Protein AF-A0A820LNL3-F1 (afdb_monomer)

Structure (mmCIF, N/CA/C/O backbone):
data_AF-A0A820LNL3-F1
#
_entry.id   AF-A0A820LNL3-F1
#
loop_
_atom_site.group_PDB
_atom_site.id
_atom_site.type_symbol
_atom_site.label_atom_id
_atom_site.label_alt_id
_atom_site.label_comp_id
_atom_site.label_asym_id
_atom_site.label_entity_id
_atom_site.label_seq_id
_atom_site.pdbx_PDB_ins_code
_atom_site.Cartn_x
_atom_site.Cartn_y
_atom_site.Cartn_z
_atom_site.occupancy
_atom_site.B_iso_or_equiv
_atom_site.auth_seq_id
_atom_site.auth_comp_id
_atom_site.auth_asym_id
_atom_site.auth_atom_id
_atom_site.pdbx_PDB_model_num
ATOM 1 N N . ILE A 1 1 ? 2.627 8.457 -26.697 1.00 65.31 1 ILE A N 1
ATOM 2 C CA . ILE A 1 1 ? 1.501 7.532 -26.475 1.00 65.31 1 ILE A CA 1
ATOM 3 C C . ILE A 1 1 ? 0.527 7.865 -27.581 1.00 65.31 1 ILE A C 1
ATOM 5 O O . ILE A 1 1 ? 0.236 9.046 -27.755 1.00 65.31 1 ILE A O 1
ATOM 9 N N . ASP A 1 2 ? 0.198 6.901 -28.427 1.00 75.12 2 ASP A N 1
ATOM 10 C CA . ASP A 1 2 ? -0.745 7.115 -29.517 1.00 75.12 2 ASP A CA 1
ATOM 11 C C . ASP A 1 2 ? -2.178 7.269 -28.977 1.00 75.12 2 ASP A C 1
ATOM 13 O O . ASP A 1 2 ? -2.432 7.192 -27.773 1.00 75.12 2 ASP A O 1
ATOM 17 N N . LYS A 1 3 ? -3.134 7.521 -29.872 1.00 72.50 3 LYS A N 1
ATOM 18 C CA . LYS A 1 3 ? -4.533 7.779 -29.498 1.00 72.50 3 LYS A CA 1
ATOM 19 C C . LYS A 1 3 ? -5.242 6.574 -28.858 1.00 72.50 3 LYS A C 1
ATOM 21 O O . LYS A 1 3 ? -6.359 6.743 -28.382 1.00 72.50 3 LYS A O 1
ATOM 26 N N . ILE A 1 4 ? -4.613 5.397 -28.835 1.00 78.00 4 ILE A N 1
ATOM 27 C CA . ILE A 1 4 ? -5.129 4.171 -28.209 1.00 78.00 4 ILE A CA 1
ATOM 28 C C . ILE A 1 4 ? -4.322 3.756 -26.970 1.00 78.00 4 ILE A C 1
ATOM 30 O O . ILE A 1 4 ? -4.554 2.685 -26.418 1.00 78.00 4 ILE A O 1
ATOM 34 N N . GLY A 1 5 ? -3.404 4.605 -26.493 1.00 75.38 5 GLY A N 1
ATOM 35 C CA . GLY A 1 5 ? -2.652 4.348 -25.266 1.00 75.38 5 GLY A CA 1
ATOM 36 C C . GLY A 1 5 ? -1.363 3.548 -25.464 1.00 75.38 5 GLY A C 1
ATOM 37 O O . GLY A 1 5 ? -0.672 3.266 -24.485 1.00 75.38 5 GLY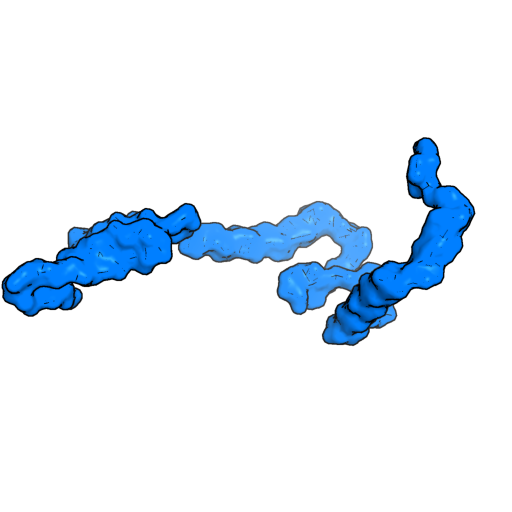 A O 1
ATOM 38 N N . LEU A 1 6 ? -0.986 3.213 -26.699 1.00 77.19 6 LEU A N 1
ATOM 39 C CA . LEU A 1 6 ? 0.212 2.434 -26.985 1.00 77.19 6 LEU A CA 1
ATOM 40 C C . LEU A 1 6 ? 1.437 3.338 -27.172 1.00 77.19 6 LEU A C 1
ATOM 42 O O . LEU A 1 6 ? 1.386 4.476 -27.653 1.00 77.19 6 LEU A O 1
ATOM 46 N N . VAL A 1 7 ? 2.585 2.842 -26.728 1.00 86.19 7 VAL A N 1
ATOM 47 C CA . VAL A 1 7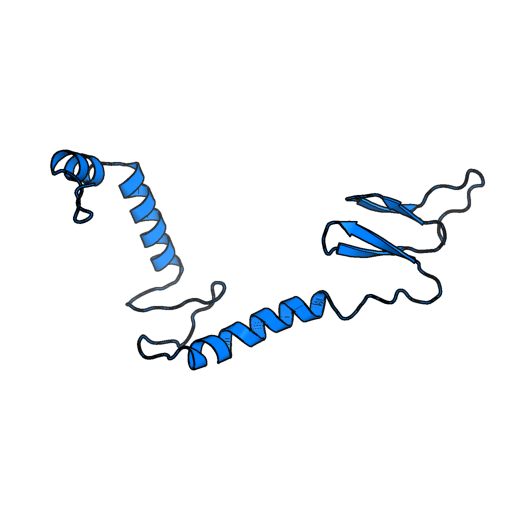 ? 3.887 3.472 -26.969 1.00 86.19 7 VAL A CA 1
ATOM 48 C C . VAL A 1 7 ? 4.407 3.063 -28.349 1.00 86.19 7 VAL A C 1
ATOM 50 O O . VAL A 1 7 ? 4.066 1.995 -28.852 1.00 86.19 7 VAL A O 1
ATOM 53 N N . SER A 1 8 ? 5.232 3.904 -28.982 1.00 91.19 8 SER A N 1
ATOM 54 C CA . SER A 1 8 ? 5.890 3.511 -30.233 1.00 91.19 8 SER A CA 1
ATOM 55 C C . SER A 1 8 ? 6.753 2.269 -30.007 1.00 91.19 8 SER A C 1
ATOM 57 O O . SER A 1 8 ? 7.251 2.057 -28.899 1.00 91.19 8 SER A O 1
ATOM 59 N N . LYS A 1 9 ? 6.975 1.479 -31.064 1.00 90.88 9 LYS A N 1
ATOM 60 C CA . LYS A 1 9 ? 7.860 0.306 -31.021 1.00 90.88 9 LYS A CA 1
ATOM 61 C C . LYS A 1 9 ? 9.203 0.633 -30.364 1.00 90.88 9 LYS A C 1
ATOM 63 O O . LYS A 1 9 ? 9.618 -0.081 -29.461 1.00 90.88 9 LYS A O 1
ATOM 68 N N . ASP A 1 10 ? 9.845 1.724 -30.774 1.00 93.31 10 ASP A N 1
ATOM 69 C CA . ASP A 1 10 ? 11.160 2.093 -30.242 1.00 93.31 10 ASP A CA 1
ATOM 70 C C . ASP A 1 10 ? 11.089 2.414 -28.751 1.00 93.31 10 ASP A C 1
ATOM 72 O O . ASP A 1 10 ? 11.888 1.904 -27.975 1.00 93.31 10 ASP A O 1
ATOM 76 N N . LYS A 1 11 ? 10.069 3.165 -28.316 1.00 91.81 11 LYS A N 1
ATOM 77 C CA . LYS A 1 11 ? 9.874 3.469 -26.895 1.00 91.81 11 LYS A CA 1
ATOM 78 C C . LYS A 1 11 ? 9.571 2.212 -26.075 1.00 91.81 11 LYS A C 1
ATOM 80 O O . LYS A 1 11 ? 10.040 2.108 -24.946 1.00 91.81 11 LYS A O 1
ATOM 85 N N . PHE A 1 12 ? 8.810 1.269 -26.628 1.00 91.31 12 PHE A N 1
ATOM 86 C CA . PHE A 1 12 ? 8.572 -0.029 -26.000 1.00 91.31 12 PHE A CA 1
ATOM 87 C C . PHE A 1 12 ? 9.880 -0.802 -25.821 1.00 91.31 12 PHE A C 1
ATOM 89 O O . PHE A 1 12 ? 10.178 -1.239 -24.716 1.00 91.31 12 PHE A O 1
ATOM 96 N N . LEU A 1 13 ? 10.683 -0.926 -26.880 1.00 94.25 13 LEU A N 1
ATOM 97 C CA . LEU A 1 13 ? 11.958 -1.644 -26.835 1.00 94.25 13 LEU A CA 1
ATOM 98 C C . LEU A 1 13 ? 12.946 -0.992 -25.863 1.00 94.25 13 LEU A C 1
ATOM 100 O O . LEU A 1 13 ? 13.578 -1.697 -25.083 1.00 94.25 13 LEU A O 1
ATOM 104 N N . THR A 1 14 ? 13.029 0.341 -25.851 1.00 95.31 14 THR A N 1
ATOM 105 C CA . THR A 1 14 ? 13.826 1.078 -24.862 1.00 95.31 14 THR A CA 1
ATOM 106 C C . THR A 1 14 ? 13.332 0.824 -23.440 1.00 95.31 14 THR A C 1
ATOM 108 O O . THR A 1 14 ? 14.147 0.600 -22.554 1.00 95.31 14 THR A O 1
ATOM 111 N N . GLY A 1 15 ? 12.016 0.812 -23.210 1.00 93.25 15 GLY A N 1
ATOM 112 C CA . GLY A 1 15 ? 11.447 0.514 -21.895 1.00 93.25 15 GLY A CA 1
ATOM 113 C C . GLY A 1 15 ? 11.712 -0.923 -21.435 1.00 93.25 15 GLY A C 1
ATOM 114 O O . GLY A 1 15 ? 12.076 -1.141 -20.288 1.00 93.25 15 GLY A O 1
ATOM 115 N N . MET A 1 16 ? 11.611 -1.902 -22.336 1.00 93.88 16 MET A N 1
ATOM 116 C CA . MET A 1 16 ? 11.913 -3.310 -22.037 1.00 93.88 16 MET A CA 1
ATOM 117 C C . MET A 1 16 ? 13.385 -3.547 -21.670 1.00 93.88 16 MET A C 1
ATOM 119 O O . MET A 1 16 ? 13.686 -4.521 -20.987 1.00 93.88 16 MET A O 1
ATOM 123 N N . ALA A 1 17 ? 14.290 -2.678 -22.126 1.00 96.06 17 ALA A N 1
ATOM 124 C CA . ALA A 1 17 ? 15.716 -2.715 -21.807 1.00 96.06 17 ALA A CA 1
ATOM 125 C C . ALA A 1 17 ? 16.117 -1.730 -20.690 1.00 96.06 17 ALA A C 1
ATOM 127 O O . ALA A 1 17 ? 17.305 -1.530 -20.458 1.00 96.06 17 ALA A O 1
ATOM 128 N N . SER A 1 18 ? 15.153 -1.074 -20.036 1.00 97.50 18 SER A N 1
ATOM 129 C CA . SER A 1 18 ? 15.414 -0.066 -19.007 1.00 97.50 18 SER A CA 1
ATOM 130 C C . SER A 1 18 ? 15.727 -0.711 -17.658 1.00 97.50 18 SER A C 1
ATOM 132 O O . SER A 1 18 ? 14.932 -1.500 -17.140 1.00 97.50 18 SER A O 1
ATOM 134 N N . ASP A 1 19 ? 16.848 -0.305 -17.059 1.00 97.94 19 ASP A N 1
ATOM 135 C CA . ASP A 1 19 ? 17.231 -0.724 -15.708 1.00 97.94 19 ASP A CA 1
ATOM 136 C C . ASP A 1 19 ? 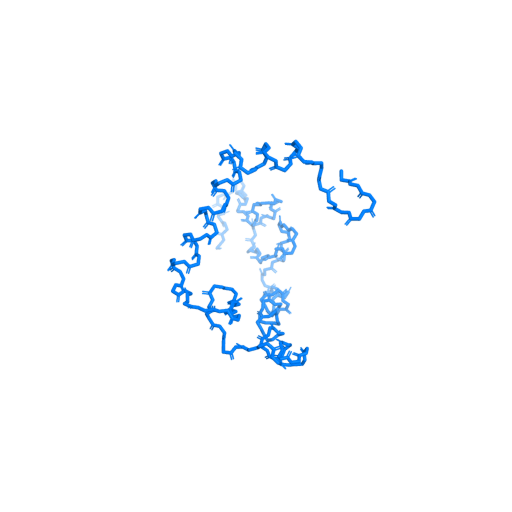16.226 -0.244 -14.651 1.00 97.94 19 ASP A C 1
ATOM 138 O O . ASP A 1 19 ? 15.844 -1.025 -13.784 1.00 97.94 19 ASP A O 1
ATOM 142 N N . ASP A 1 20 ? 15.714 0.985 -14.772 1.00 97.50 20 ASP A N 1
ATOM 143 C CA . ASP A 1 20 ? 14.726 1.544 -13.839 1.00 97.50 20 ASP A CA 1
ATOM 144 C C . ASP A 1 20 ? 13.427 0.718 -13.819 1.00 97.50 20 ASP A C 1
ATOM 146 O O . ASP A 1 20 ? 12.945 0.323 -12.757 1.00 97.50 20 ASP A O 1
ATOM 150 N N . ILE A 1 21 ? 12.877 0.386 -14.997 1.00 95.88 21 ILE A N 1
ATOM 151 C CA . ILE A 1 21 ? 11.659 -0.442 -15.107 1.00 95.88 21 ILE A CA 1
ATOM 152 C C . ILE A 1 21 ? 11.912 -1.852 -14.558 1.00 95.88 21 ILE A C 1
ATOM 154 O O . ILE A 1 21 ? 11.047 -2.447 -13.902 1.00 95.88 21 ILE A O 1
ATOM 158 N N . ASN A 1 22 ? 13.101 -2.400 -14.811 1.00 96.81 22 ASN A N 1
ATOM 159 C CA . ASN A 1 22 ? 13.504 -3.679 -14.245 1.00 96.81 22 ASN A CA 1
ATOM 160 C C . ASN A 1 22 ? 13.576 -3.611 -12.709 1.00 96.81 22 ASN A C 1
ATOM 162 O O . ASN A 1 22 ? 13.051 -4.502 -12.039 1.00 96.81 22 ASN A O 1
ATOM 166 N N . ASP A 1 23 ? 14.141 -2.552 -12.134 1.00 98.06 23 ASP A N 1
ATOM 167 C CA . ASP A 1 23 ? 14.221 -2.364 -10.684 1.00 98.06 23 ASP A CA 1
ATOM 168 C C . ASP A 1 23 ? 12.841 -2.200 -10.038 1.00 98.06 23 ASP A C 1
ATOM 170 O O . ASP A 1 23 ? 12.552 -2.874 -9.044 1.00 98.06 23 ASP A O 1
ATOM 174 N N . GLU A 1 24 ? 11.938 -1.417 -10.630 1.00 97.25 24 GLU A N 1
ATOM 175 C CA . GLU A 1 24 ? 10.543 -1.305 -10.175 1.00 97.25 24 GLU A CA 1
ATOM 176 C C . GLU A 1 24 ? 9.823 -2.667 -10.193 1.00 97.25 24 GLU A C 1
ATOM 178 O O . GLU A 1 24 ? 9.133 -3.053 -9.237 1.00 97.25 24 GLU A O 1
ATOM 183 N N . THR A 1 25 ? 10.044 -3.458 -11.246 1.00 96.50 25 THR A N 1
ATOM 184 C CA . THR A 1 25 ? 9.496 -4.819 -11.363 1.00 96.50 25 THR A CA 1
ATOM 185 C C . THR A 1 25 ? 10.078 -5.746 -10.292 1.00 96.50 25 THR A C 1
ATO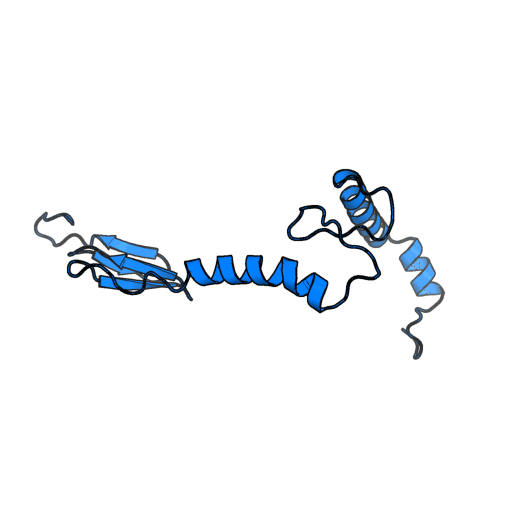M 187 O O . THR A 1 25 ? 9.365 -6.541 -9.676 1.00 96.50 25 THR A O 1
ATOM 190 N N . ARG A 1 26 ? 11.375 -5.629 -9.992 1.00 96.88 26 ARG A N 1
ATOM 191 C CA . ARG A 1 26 ? 12.028 -6.423 -8.940 1.00 96.88 26 ARG A CA 1
ATOM 192 C C . ARG A 1 26 ? 11.543 -6.039 -7.550 1.00 96.88 26 ARG A C 1
ATOM 194 O O . ARG A 1 26 ? 11.385 -6.928 -6.714 1.00 96.88 26 ARG A O 1
ATOM 201 N N . ILE A 1 27 ? 11.314 -4.754 -7.290 1.00 97.62 27 ILE A N 1
ATOM 202 C CA . ILE A 1 27 ? 10.765 -4.267 -6.019 1.00 97.62 27 ILE A CA 1
ATOM 203 C C . ILE A 1 27 ? 9.366 -4.842 -5.804 1.00 97.62 27 ILE A C 1
ATOM 205 O O . ILE A 1 27 ? 9.113 -5.431 -4.753 1.00 97.62 27 ILE A O 1
ATOM 209 N N . SER A 1 28 ? 8.482 -4.743 -6.801 1.00 95.12 28 SER A N 1
ATOM 210 C CA . SER A 1 28 ? 7.117 -5.277 -6.696 1.00 95.12 28 SER A CA 1
ATOM 211 C C . SER A 1 28 ? 7.094 -6.800 -6.518 1.00 95.12 28 SER A C 1
ATOM 213 O O . SER A 1 28 ? 6.384 -7.304 -5.643 1.00 95.12 28 SER A O 1
ATOM 215 N N . TRP A 1 29 ? 7.934 -7.539 -7.252 1.00 95.44 29 TRP A N 1
ATOM 216 C CA . TRP A 1 29 ? 8.071 -8.990 -7.088 1.00 95.44 29 TRP A CA 1
ATOM 217 C C . TRP A 1 29 ? 8.584 -9.378 -5.694 1.00 95.44 29 TRP A C 1
ATOM 219 O O . TRP A 1 29 ? 7.970 -10.200 -5.012 1.00 95.44 29 TRP A O 1
ATOM 229 N N . LYS A 1 30 ? 9.666 -8.744 -5.218 1.00 97.44 30 LYS A N 1
ATOM 230 C CA . LYS A 1 30 ? 10.204 -8.984 -3.866 1.00 97.44 30 LYS A CA 1
ATOM 231 C C . LYS A 1 30 ? 9.186 -8.648 -2.786 1.00 97.44 30 LYS A C 1
ATOM 233 O O . LYS A 1 30 ? 9.087 -9.384 -1.805 1.00 97.44 30 LYS A O 1
ATOM 238 N N . TYR A 1 31 ? 8.426 -7.568 -2.966 1.00 95.19 31 TYR A N 1
ATOM 239 C CA . TYR A 1 31 ? 7.348 -7.210 -2.057 1.00 95.19 31 TYR A CA 1
ATOM 240 C C . TYR A 1 31 ? 6.322 -8.346 -1.985 1.00 95.19 31 TYR A C 1
ATOM 242 O O . TYR A 1 31 ? 6.110 -8.879 -0.901 1.00 95.19 31 TYR A O 1
ATOM 250 N N . ALA A 1 32 ? 5.787 -8.823 -3.112 1.00 95.25 32 ALA A N 1
ATOM 251 C CA . ALA A 1 32 ? 4.849 -9.951 -3.128 1.00 95.25 32 ALA A CA 1
ATOM 252 C C . ALA A 1 32 ? 5.412 -11.210 -2.431 1.00 95.25 32 ALA A C 1
ATOM 254 O O . ALA A 1 32 ? 4.737 -11.800 -1.583 1.00 95.25 32 ALA A O 1
ATOM 255 N N . CYS A 1 33 ? 6.669 -11.576 -2.710 1.00 95.38 33 CYS A N 1
ATOM 256 C CA . CYS A 1 33 ? 7.332 -12.718 -2.073 1.00 95.38 33 CYS A CA 1
ATOM 257 C C . CYS A 1 33 ? 7.487 -12.545 -0.557 1.00 95.38 33 CYS A C 1
ATOM 259 O O . CYS A 1 33 ? 7.165 -13.458 0.199 1.00 95.38 33 CYS A O 1
ATOM 261 N N . SER A 1 34 ? 7.923 -11.368 -0.091 1.00 95.75 34 SER A N 1
ATOM 262 C CA . SER A 1 34 ? 8.066 -11.075 1.348 1.00 95.75 34 SER A CA 1
ATOM 263 C C . SER A 1 34 ? 6.739 -11.120 2.111 1.00 95.75 34 SER A C 1
ATOM 265 O O . SER A 1 34 ? 6.718 -11.236 3.333 1.00 95.75 34 SER A O 1
ATOM 267 N N . ARG A 1 35 ? 5.625 -11.039 1.381 1.00 94.25 35 ARG A N 1
ATOM 268 C CA . ARG A 1 35 ? 4.258 -11.076 1.898 1.00 94.25 35 ARG A CA 1
ATOM 269 C C . ARG A 1 35 ? 3.601 -12.450 1.720 1.00 94.25 35 ARG A C 1
ATOM 271 O O . ARG A 1 35 ? 2.426 -12.589 2.042 1.00 94.25 35 ARG A O 1
ATOM 278 N N . GLY A 1 36 ? 4.339 -13.449 1.221 1.00 94.38 36 GLY A N 1
ATOM 279 C CA . GLY A 1 36 ? 3.856 -14.820 1.043 1.00 94.38 36 GLY A CA 1
ATOM 280 C C . GLY A 1 36 ? 2.765 -14.968 -0.021 1.00 94.38 36 GLY A C 1
ATOM 281 O O . GLY A 1 36 ? 1.958 -15.890 0.062 1.00 94.38 36 GLY A O 1
ATOM 282 N N . VAL A 1 37 ? 2.697 -14.060 -1.000 1.00 95.50 37 VAL A N 1
ATOM 283 C CA . VAL A 1 37 ? 1.694 -14.128 -2.072 1.00 95.50 37 VAL A CA 1
ATOM 284 C C . VAL A 1 37 ? 2.010 -15.298 -3.003 1.00 95.50 37 VAL A C 1
ATOM 286 O O . VAL A 1 37 ? 3.081 -15.343 -3.605 1.00 95.50 37 VAL A O 1
ATOM 289 N N . VAL A 1 38 ? 1.056 -16.221 -3.147 1.00 94.19 38 VAL A N 1
ATOM 290 C CA . VAL A 1 38 ? 1.178 -17.421 -4.001 1.00 94.19 38 VAL A CA 1
ATOM 291 C C . VAL A 1 38 ? 0.183 -17.452 -5.164 1.00 94.19 38 VAL A C 1
ATOM 293 O O . VAL A 1 38 ? 0.249 -18.338 -6.010 1.00 94.19 38 VAL A O 1
ATOM 296 N N . GLY A 1 39 ? -0.747 -16.498 -5.222 1.00 92.00 39 GLY A N 1
ATOM 297 C CA . GLY A 1 39 ? -1.805 -16.467 -6.225 1.00 92.00 39 GLY A CA 1
ATOM 298 C C . GLY A 1 39 ? -2.491 -15.111 -6.315 1.00 92.00 39 GLY A C 1
ATOM 299 O O . GLY A 1 39 ? -2.229 -14.199 -5.526 1.00 92.00 39 GLY A O 1
ATOM 300 N N . THR A 1 40 ? -3.374 -14.977 -7.301 1.00 93.19 40 THR A N 1
ATOM 301 C CA . THR A 1 40 ? -4.130 -13.745 -7.539 1.00 93.19 40 THR A CA 1
ATOM 302 C C . THR A 1 40 ? -5.633 -14.036 -7.654 1.00 93.19 40 THR A C 1
ATOM 304 O O . THR A 1 40 ? -5.996 -15.105 -8.148 1.00 93.19 40 THR A O 1
ATOM 307 N N . PRO A 1 41 ? -6.503 -13.106 -7.214 1.00 93.81 41 PRO A N 1
ATOM 308 C CA . PRO A 1 41 ? -6.161 -11.920 -6.427 1.00 93.81 41 PRO A CA 1
ATOM 309 C C . PRO A 1 41 ? -5.788 -12.281 -4.973 1.00 93.81 41 PRO A C 1
ATOM 311 O O . PRO A 1 41 ? -6.357 -13.198 -4.392 1.00 93.81 41 PRO A O 1
ATOM 314 N N . THR A 1 42 ? -4.845 -11.540 -4.383 1.00 94.38 42 THR A N 1
ATOM 315 C CA . THR A 1 42 ? -4.558 -11.559 -2.936 1.00 94.38 42 THR A CA 1
ATOM 316 C C . THR A 1 42 ? -4.662 -10.130 -2.421 1.00 94.38 42 THR A C 1
ATOM 318 O O . THR A 1 42 ? -3.992 -9.242 -2.948 1.00 94.38 42 THR A O 1
ATOM 321 N N . PHE A 1 43 ? -5.491 -9.899 -1.404 1.00 94.94 43 PHE A N 1
ATOM 322 C CA . PHE A 1 43 ? -5.762 -8.562 -0.879 1.00 94.94 43 PHE A CA 1
ATOM 323 C C . PHE A 1 43 ? -5.124 -8.351 0.493 1.00 94.94 43 PHE A C 1
ATOM 325 O O . PHE A 1 43 ? -5.111 -9.245 1.343 1.00 94.94 43 PHE A O 1
ATOM 332 N N . PHE A 1 44 ? -4.638 -7.133 0.719 1.00 94.62 44 PHE A N 1
ATOM 333 C CA . PHE A 1 44 ? -4.122 -6.690 2.006 1.00 94.62 44 PHE A CA 1
ATOM 334 C C . PHE A 1 44 ? -4.781 -5.370 2.399 1.00 94.62 44 PHE A C 1
ATOM 336 O O . PHE A 1 44 ? -4.861 -4.458 1.580 1.00 94.62 44 PHE A O 1
ATOM 343 N N . ILE A 1 45 ? -5.176 -5.241 3.663 1.00 93.56 45 ILE A N 1
ATOM 344 C CA . ILE A 1 45 ? -5.622 -3.979 4.266 1.00 93.56 45 ILE A CA 1
ATOM 345 C C . ILE A 1 45 ? -4.604 -3.629 5.350 1.00 93.56 45 ILE A C 1
ATOM 347 O O . ILE A 1 45 ? -4.344 -4.441 6.236 1.00 93.56 45 ILE A O 1
ATOM 351 N N . ASN A 1 46 ? -3.963 -2.458 5.246 1.00 91.75 46 ASN A N 1
ATOM 352 C CA . ASN A 1 46 ? -2.910 -1.998 6.168 1.00 91.75 46 ASN A CA 1
ATOM 353 C C . ASN A 1 46 ? -1.793 -3.030 6.424 1.00 91.75 46 ASN A C 1
ATOM 355 O O . ASN A 1 46 ? -1.271 -3.149 7.529 1.00 91.75 46 ASN A O 1
ATOM 359 N N . GLY A 1 47 ? -1.426 -3.812 5.406 1.00 91.00 47 GLY A N 1
ATOM 360 C CA . GLY A 1 47 ? -0.397 -4.838 5.559 1.00 91.00 47 GLY A CA 1
ATOM 361 C C . GLY A 1 47 ? -0.848 -6.065 6.362 1.00 91.00 47 GLY A C 1
ATOM 362 O O . GLY A 1 47 ? 0.006 -6.810 6.845 1.00 91.00 47 GLY A O 1
ATOM 363 N N . VAL A 1 48 ? -2.149 -6.343 6.455 1.00 91.50 48 VAL A N 1
ATOM 364 C CA . VAL A 1 48 ? -2.703 -7.609 6.965 1.00 91.50 48 VAL A CA 1
ATOM 365 C C . VAL A 1 48 ? -3.471 -8.303 5.845 1.00 91.50 48 VAL A C 1
ATOM 367 O O . VAL A 1 48 ? -4.194 -7.646 5.094 1.00 91.50 48 VAL A O 1
ATOM 370 N N . VAL A 1 49 ? -3.278 -9.618 5.685 1.00 92.00 49 VAL A N 1
ATOM 371 C CA . VAL A 1 49 ? -3.986 -10.379 4.644 1.00 92.00 49 VAL A CA 1
ATOM 372 C C . VAL A 1 49 ? -5.481 -10.376 4.955 1.00 92.00 49 VAL A C 1
ATOM 374 O O . VAL A 1 49 ? -5.885 -10.585 6.097 1.00 92.00 49 VAL A O 1
ATOM 377 N N . THR A 1 50 ? -6.299 -10.096 3.949 1.00 91.12 50 THR A N 1
ATOM 378 C CA . THR A 1 50 ? -7.761 -10.083 4.081 1.00 91.12 50 THR A CA 1
ATOM 379 C C . THR A 1 50 ? -8.319 -11.318 3.390 1.00 91.12 50 THR A C 1
ATOM 381 O O . THR A 1 50 ? -7.863 -11.670 2.306 1.00 91.12 50 THR A O 1
ATOM 384 N N . SER A 1 51 ? -9.337 -11.956 3.969 1.00 88.94 51 SER A N 1
ATOM 385 C CA . SER A 1 51 ? -10.058 -13.093 3.368 1.00 88.94 51 SER A CA 1
ATOM 386 C C . SER A 1 51 ? -10.946 -12.701 2.173 1.00 88.94 51 SER A C 1
ATOM 388 O O . SER A 1 51 ? -11.880 -13.421 1.819 1.00 88.94 51 SER A O 1
ATOM 390 N N . ALA A 1 52 ? -10.668 -11.550 1.560 1.00 92.31 52 ALA A N 1
ATOM 391 C CA . ALA A 1 52 ? -11.411 -11.027 0.433 1.00 92.31 52 ALA A CA 1
ATOM 392 C C . ALA A 1 52 ? -11.186 -11.860 -0.827 1.00 92.31 52 ALA A C 1
ATOM 394 O O . ALA A 1 52 ? -10.140 -12.482 -1.017 1.00 92.31 52 ALA A O 1
ATOM 395 N N . ASN A 1 53 ? -12.175 -11.835 -1.713 1.00 91.06 53 ASN A N 1
ATOM 396 C CA . ASN A 1 53 ? -12.096 -12.457 -3.028 1.00 91.06 53 ASN A CA 1
ATOM 397 C C . ASN A 1 53 ? -12.635 -11.503 -4.106 1.00 91.06 53 ASN A C 1
ATOM 399 O O . ASN A 1 53 ? -13.191 -10.449 -3.803 1.00 91.06 53 ASN A O 1
ATOM 403 N N . SER A 1 54 ? -12.460 -11.869 -5.376 1.00 92.00 54 SER A N 1
ATOM 404 C CA . SER A 1 54 ? -12.861 -11.046 -6.527 1.00 92.00 54 SER A CA 1
ATOM 405 C C . SER A 1 54 ? -14.368 -10.799 -6.652 1.00 92.00 54 SER A C 1
ATOM 407 O O . SER A 1 54 ? -14.757 -9.947 -7.445 1.00 92.00 54 SER A O 1
ATOM 409 N N . ALA A 1 55 ? -15.208 -11.522 -5.910 1.00 95.88 55 ALA A N 1
ATOM 410 C CA . ALA A 1 55 ? -16.659 -11.364 -5.930 1.00 95.88 55 ALA A CA 1
ATOM 411 C C . ALA A 1 55 ? -17.188 -10.429 -4.829 1.00 95.88 55 ALA A C 1
ATOM 413 O O . ALA A 1 55 ? -18.393 -10.194 -4.783 1.00 95.88 55 ALA A O 1
ATOM 414 N N . TRP A 1 56 ? -16.324 -9.902 -3.952 1.00 96.19 56 TRP A N 1
ATOM 415 C CA . TRP A 1 56 ? -16.734 -8.954 -2.915 1.00 96.19 56 TRP A CA 1
ATOM 416 C C . TRP A 1 56 ? -17.409 -7.719 -3.512 1.00 96.19 56 TRP A C 1
ATOM 418 O O . TRP A 1 56 ? -16.868 -7.049 -4.396 1.00 96.19 56 TRP A O 1
ATOM 428 N N . SER A 1 57 ? -18.586 -7.412 -2.981 1.00 97.06 57 SER A N 1
ATOM 429 C CA . SER A 1 57 ? -19.335 -6.199 -3.271 1.00 97.06 57 SER A CA 1
ATOM 430 C C . SER A 1 57 ? -18.729 -4.986 -2.558 1.00 97.06 57 SER A C 1
ATOM 432 O O . SER A 1 57 ? -17.880 -5.107 -1.674 1.00 97.06 57 SER A O 1
ATOM 434 N N . LEU A 1 58 ? -19.192 -3.785 -2.915 1.00 96.44 58 LEU A N 1
ATOM 435 C CA . LEU A 1 58 ? -18.815 -2.563 -2.201 1.00 96.44 58 LEU A CA 1
ATOM 436 C C . LEU A 1 58 ? -19.170 -2.635 -0.707 1.00 96.44 58 LEU A C 1
ATOM 438 O O . LEU A 1 58 ? -18.409 -2.138 0.123 1.00 96.44 58 LEU A O 1
ATOM 442 N N . ASP A 1 59 ? -20.303 -3.249 -0.368 1.00 97.62 59 ASP A N 1
ATOM 443 C CA . ASP A 1 59 ? -20.758 -3.346 1.018 1.00 97.62 59 ASP A CA 1
ATOM 444 C C . ASP A 1 59 ? -19.878 -4.307 1.833 1.00 97.62 59 ASP A C 1
ATOM 446 O O . ASP A 1 59 ? -19.560 -4.008 2.986 1.00 97.62 59 ASP A O 1
ATOM 450 N N . ASP A 1 60 ? -19.373 -5.383 1.216 1.00 96.31 60 ASP A N 1
ATOM 451 C CA . ASP A 1 60 ? -18.390 -6.278 1.845 1.00 96.31 60 ASP A CA 1
ATOM 452 C C . ASP A 1 60 ? -17.105 -5.516 2.204 1.00 96.31 60 ASP A C 1
ATOM 454 O O . ASP A 1 60 ? -16.615 -5.608 3.331 1.00 96.31 60 ASP A O 1
ATOM 458 N N . TRP A 1 61 ? -16.596 -4.683 1.290 1.00 95.88 61 TRP A N 1
ATOM 459 C CA . TRP A 1 61 ? -15.419 -3.845 1.547 1.00 95.88 61 TRP A CA 1
ATOM 460 C C . TRP A 1 61 ? -15.647 -2.831 2.667 1.00 95.88 61 TRP A C 1
ATOM 462 O O . TRP A 1 61 ? -14.811 -2.708 3.568 1.00 95.88 61 TRP A O 1
ATOM 472 N N . LYS A 1 62 ? -16.783 -2.127 2.637 1.00 95.50 62 LYS A N 1
ATOM 473 C CA . LYS A 1 62 ? -17.158 -1.155 3.674 1.00 95.50 62 LYS A CA 1
ATOM 474 C C . LYS A 1 62 ? -17.238 -1.794 5.052 1.00 95.50 62 LYS A C 1
ATOM 476 O O . LYS A 1 62 ? -16.738 -1.221 6.014 1.00 95.50 62 LYS A O 1
ATOM 481 N N . SER A 1 63 ? -17.782 -3.009 5.140 1.00 94.62 63 SER A N 1
ATOM 482 C CA . SER A 1 63 ? -17.920 -3.725 6.413 1.00 94.62 63 SER A CA 1
ATOM 483 C C . SER A 1 63 ? -16.586 -3.947 7.142 1.00 94.62 63 SER A C 1
ATOM 485 O O . SER A 1 63 ? -16.563 -4.005 8.371 1.00 94.62 63 SER A O 1
ATOM 487 N N . VAL A 1 64 ? -15.471 -4.019 6.403 1.00 93.88 64 VAL A N 1
ATOM 488 C CA . VAL A 1 64 ? -14.123 -4.205 6.959 1.00 93.88 64 VAL A CA 1
ATOM 489 C C . VAL A 1 64 ? -13.374 -2.881 7.109 1.00 93.88 64 VAL A C 1
ATOM 491 O O . VAL A 1 64 ? -12.678 -2.683 8.104 1.00 93.88 64 VAL A O 1
ATOM 494 N N . ILE A 1 65 ? -13.492 -1.969 6.141 1.00 93.62 65 ILE A N 1
ATOM 495 C CA . ILE A 1 65 ? -12.702 -0.728 6.103 1.00 93.62 65 ILE A CA 1
ATOM 496 C C . ILE A 1 65 ? -13.297 0.353 7.015 1.00 93.62 65 ILE A C 1
ATOM 498 O O . ILE A 1 65 ? -12.552 0.987 7.768 1.00 93.62 65 ILE A O 1
ATOM 502 N N . ASP A 1 66 ? -14.617 0.551 6.995 1.00 94.50 66 ASP A N 1
ATOM 503 C CA . ASP A 1 66 ? -15.271 1.664 7.698 1.00 94.50 66 ASP A CA 1
ATOM 504 C C . ASP A 1 66 ? -15.036 1.631 9.222 1.00 94.50 66 ASP A C 1
ATOM 506 O O . ASP A 1 66 ? -14.721 2.680 9.795 1.00 94.50 66 ASP A O 1
ATOM 510 N N . PRO A 1 67 ? -15.078 0.470 9.913 1.00 92.31 67 PRO A N 1
ATOM 511 C CA . PRO A 1 67 ? -14.767 0.415 11.343 1.00 92.31 67 PRO A CA 1
ATOM 512 C C . PRO A 1 67 ? -13.327 0.835 11.676 1.00 92.31 67 PRO A C 1
ATOM 514 O O . PRO A 1 67 ? -13.091 1.463 12.711 1.00 92.31 67 PRO A O 1
ATOM 517 N N . ILE A 1 68 ? -12.363 0.522 10.802 1.00 90.62 68 ILE A N 1
ATOM 518 C CA . ILE A 1 68 ? -10.948 0.884 10.986 1.00 90.62 68 ILE A CA 1
ATOM 519 C C . ILE A 1 68 ? -10.793 2.403 10.873 1.00 90.62 68 ILE A C 1
ATOM 521 O O . ILE A 1 68 ? -10.111 3.019 11.694 1.00 90.62 68 ILE A O 1
ATOM 525 N N . LEU A 1 69 ? -11.476 3.021 9.909 1.00 88.31 69 LEU A N 1
ATOM 526 C CA . LEU A 1 69 ? -11.476 4.474 9.740 1.00 88.31 69 LEU A CA 1
ATOM 527 C C . LEU A 1 69 ? -12.154 5.184 10.922 1.00 88.31 69 LEU A C 1
ATOM 529 O O . LEU A 1 69 ? -11.570 6.102 11.496 1.00 88.31 69 LEU A O 1
ATOM 533 N N . ALA A 1 70 ? -13.319 4.705 11.366 1.00 84.06 70 ALA A N 1
ATOM 534 C CA . ALA A 1 70 ? -14.043 5.282 12.502 1.00 84.06 70 ALA A CA 1
ATOM 535 C C . ALA A 1 70 ? -13.257 5.193 13.825 1.00 84.06 70 ALA A C 1
ATOM 537 O O . ALA A 1 70 ? -13.366 6.073 14.683 1.00 84.06 70 ALA A O 1
ATOM 538 N N . SER A 1 71 ? -12.441 4.148 14.005 1.00 67.44 71 SER A N 1
ATOM 539 C CA . SER A 1 71 ? -11.569 4.017 15.181 1.00 67.44 71 SER A CA 1
ATOM 540 C C . SER A 1 71 ? -10.490 5.106 15.245 1.00 67.44 71 SER A C 1
ATOM 542 O O . SER A 1 71 ? -10.167 5.579 16.333 1.00 67.44 71 SER A O 1
ATOM 544 N N . ASN A 1 72 ? -10.010 5.575 14.088 1.00 59.62 72 ASN A N 1
ATOM 545 C CA . ASN A 1 72 ? -9.034 6.661 13.998 1.00 59.62 72 ASN A CA 1
ATOM 546 C C . ASN A 1 72 ? -9.668 8.038 14.250 1.00 59.62 72 ASN A C 1
ATOM 548 O O . ASN A 1 72 ? -9.007 8.927 14.783 1.00 59.62 72 ASN A O 1
ATOM 552 N N . GLU A 1 73 ? -10.953 8.217 13.934 1.00 57.66 73 GLU A N 1
ATOM 553 C CA . GLU A 1 73 ? -11.665 9.476 14.196 1.00 57.66 73 GLU A CA 1
ATOM 554 C C . GLU A 1 73 ? -12.013 9.661 15.677 1.00 57.66 73 GLU A C 1
ATOM 556 O O . GLU A 1 73 ? -11.927 10.773 16.203 1.00 57.66 73 GLU A O 1
ATOM 561 N N . LYS A 1 74 ? -12.318 8.571 16.396 1.00 51.44 74 LYS A N 1
ATOM 562 C CA . LYS A 1 74 ? -12.623 8.632 17.838 1.00 51.44 74 LYS A CA 1
ATOM 563 C C . LYS A 1 74 ? -11.438 9.057 18.708 1.00 51.44 74 LYS A C 1
ATOM 565 O O . LYS A 1 74 ? -11.654 9.478 19.842 1.00 51.44 74 LYS A O 1
ATOM 570 N N . VAL A 1 75 ? -10.214 9.017 18.181 1.00 53.66 75 VAL A N 1
ATOM 571 C CA . VAL A 1 75 ? -9.023 9.566 18.852 1.00 53.66 75 VAL A CA 1
ATOM 572 C C . VAL A 1 75 ? -8.971 11.101 18.745 1.00 53.66 75 VAL A C 1
ATOM 574 O O . VAL A 1 75 ? -8.356 11.751 19.583 1.00 53.66 75 VAL A O 1
ATOM 577 N N . SER A 1 76 ? -9.672 11.708 17.779 1.00 51.69 76 SER A N 1
ATOM 578 C CA . SER A 1 76 ? -9.682 13.162 17.562 1.00 51.69 76 SER A CA 1
ATOM 579 C C . SER A 1 76 ? -10.863 13.897 18.214 1.00 51.69 76 SER A C 1
ATOM 581 O O . SER A 1 76 ? -10.830 15.126 18.282 1.00 51.69 76 SER A O 1
ATOM 583 N N . SER A 1 77 ? -11.923 13.208 18.653 1.00 51.84 77 SER A N 1
ATOM 584 C CA . SER A 1 77 ? -13.211 13.867 18.947 1.00 51.84 77 SER A CA 1
ATOM 585 C C . SER A 1 77 ? -13.783 13.656 20.354 1.00 51.84 77 SER A C 1
ATOM 587 O O . SER A 1 77 ? -14.943 13.995 20.578 1.00 51.84 77 SER A O 1
ATOM 589 N N . GLN A 1 78 ? -13.025 13.105 21.306 1.00 55.69 78 GLN A N 1
ATOM 590 C CA . GLN A 1 78 ? -13.528 12.836 22.670 1.00 55.69 78 GLN A CA 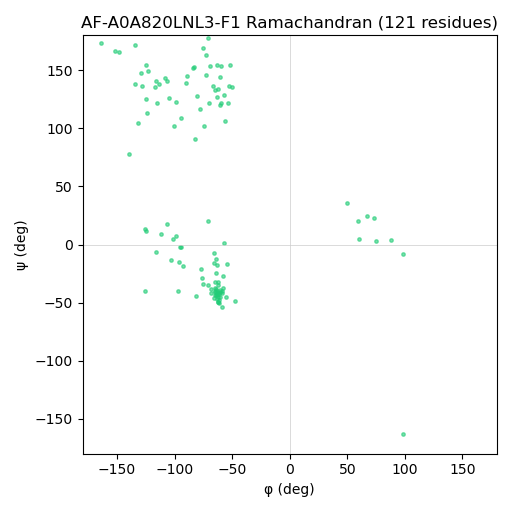1
ATOM 591 C C . GLN A 1 78 ? -12.676 13.442 23.802 1.00 55.69 78 GLN A C 1
ATOM 593 O O . GLN A 1 78 ? -12.902 13.120 24.962 1.00 55.69 78 GLN A O 1
ATOM 598 N N . ILE A 1 79 ? -11.740 14.353 23.510 1.00 57.97 79 ILE A N 1
ATOM 599 C CA . ILE A 1 79 ? -11.069 15.172 24.537 1.00 57.97 79 ILE A CA 1
ATOM 600 C C . ILE A 1 79 ? -10.918 16.600 23.997 1.00 57.97 79 ILE A C 1
ATOM 602 O O . ILE A 1 79 ? -9.859 16.972 23.506 1.00 57.97 79 ILE A O 1
ATOM 606 N N . LYS A 1 80 ? -12.001 17.383 24.012 1.00 55.53 80 LYS A N 1
ATOM 607 C CA . LYS A 1 80 ? -11.929 18.845 23.812 1.00 55.53 80 LYS A CA 1
ATOM 608 C C . LYS A 1 80 ? -12.072 19.634 25.108 1.00 55.53 80 LYS A C 1
ATOM 610 O O . LYS A 1 80 ? -11.720 20.802 25.154 1.00 55.53 80 LYS A O 1
ATOM 615 N N . ASP A 1 81 ? -12.505 18.985 26.181 1.00 74.69 81 ASP A N 1
ATOM 616 C CA . ASP A 1 81 ? -12.681 19.669 27.449 1.00 74.69 81 ASP A CA 1
ATOM 617 C C . ASP A 1 81 ? -11.487 19.368 28.345 1.00 74.69 81 ASP A C 1
ATOM 619 O O . ASP A 1 81 ? -11.358 18.292 28.934 1.00 74.69 81 ASP A O 1
ATOM 623 N N . CYS A 1 82 ? -10.576 20.334 28.424 1.00 77.31 82 CYS A N 1
ATOM 624 C CA . CYS A 1 82 ? -9.570 20.319 29.469 1.00 77.31 82 CYS A CA 1
ATOM 625 C C . CYS A 1 82 ? -10.259 20.363 30.844 1.00 77.31 82 CYS A C 1
ATOM 627 O O . CYS A 1 82 ? -11.275 21.048 31.000 1.00 77.31 82 CYS A O 1
ATOM 629 N N . PRO A 1 83 ? -9.724 19.665 31.866 1.00 81.69 83 PRO A N 1
ATOM 630 C CA . PRO A 1 83 ? -10.225 19.790 33.229 1.00 81.69 83 PRO A CA 1
ATOM 631 C C . PRO A 1 83 ? -10.285 21.266 33.662 1.00 81.69 83 PRO A C 1
ATOM 633 O O . PRO A 1 83 ? -9.474 22.058 33.181 1.00 81.69 83 PRO A O 1
ATOM 636 N N . PRO A 1 84 ? -11.152 21.651 34.618 1.00 74.19 84 PRO A N 1
ATOM 637 C CA . PRO A 1 84 ? -11.360 23.054 35.011 1.00 74.19 84 PRO A CA 1
ATOM 638 C C . PRO A 1 84 ? -10.096 23.837 35.420 1.00 74.19 84 PRO A C 1
ATOM 640 O O . PRO A 1 84 ? -10.119 25.063 35.487 1.00 74.19 84 PRO A O 1
ATOM 643 N N . SER A 1 85 ? -8.994 23.144 35.716 1.00 71.25 85 SER A N 1
ATOM 644 C CA . SER A 1 85 ? -7.695 23.709 36.094 1.00 71.25 85 SER A CA 1
ATOM 645 C C . SER A 1 85 ? -6.702 23.873 34.934 1.00 71.25 85 SER A C 1
ATOM 647 O O . SER A 1 85 ? -5.593 24.364 35.156 1.00 71.25 85 SER A O 1
ATOM 649 N N . GLN A 1 86 ? -7.066 23.471 33.715 1.00 84.06 86 GLN A N 1
ATOM 650 C CA . GLN A 1 86 ? -6.186 23.432 32.548 1.00 84.06 86 GLN A CA 1
ATOM 651 C C . GLN A 1 86 ? -6.767 24.222 31.374 1.00 84.06 86 GLN A C 1
ATOM 653 O O . GLN A 1 86 ? -7.976 24.415 31.263 1.00 84.06 86 GLN A O 1
ATOM 658 N N . LYS A 1 87 ? -5.890 24.699 30.488 1.00 85.56 87 LYS A N 1
ATOM 659 C CA . LYS A 1 87 ? -6.272 25.458 29.287 1.00 85.56 87 LYS A CA 1
ATOM 660 C C . LYS A 1 87 ? -5.948 24.679 28.023 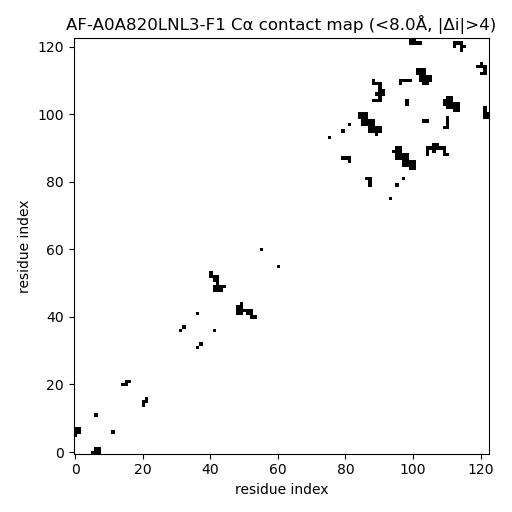1.00 85.56 87 LYS A C 1
ATOM 662 O O . LYS A 1 87 ? -4.865 24.117 27.916 1.00 85.56 87 LYS A O 1
ATOM 667 N N . GLU A 1 88 ? -6.857 24.706 27.061 1.00 88.94 88 GLU A N 1
ATOM 668 C CA . GLU A 1 88 ? -6.673 24.097 25.742 1.00 88.94 88 GLU A CA 1
ATOM 669 C C . GLU A 1 88 ? -5.571 24.823 24.937 1.00 88.94 88 GLU A C 1
ATOM 671 O O . GLU A 1 88 ? -5.480 26.054 24.948 1.00 88.94 88 GLU A O 1
ATOM 676 N N . CYS A 1 89 ? -4.694 24.059 24.280 1.00 88.69 89 CYS A N 1
ATOM 677 C CA . CYS A 1 89 ? -3.580 24.534 23.456 1.00 88.69 89 CYS A CA 1
ATOM 678 C C . CYS A 1 89 ? -3.553 23.810 22.108 1.00 88.69 89 CYS A C 1
ATOM 680 O O . CYS A 1 89 ? -3.092 22.668 22.011 1.00 88.69 89 CYS A O 1
ATOM 682 N N . ASP A 1 90 ? -3.981 24.517 21.065 1.00 90.81 90 ASP A N 1
ATOM 683 C CA . ASP A 1 90 ? -3.889 24.096 19.668 1.00 90.81 90 ASP A CA 1
ATOM 684 C C . ASP A 1 90 ? -2.496 24.403 19.120 1.00 90.81 90 ASP A C 1
ATOM 686 O O . ASP A 1 90 ? -2.207 25.500 18.637 1.00 90.81 90 ASP A O 1
ATOM 690 N N . TYR A 1 91 ? -1.584 23.441 19.232 1.00 87.81 91 TYR A N 1
ATOM 691 C CA . TYR A 1 91 ? -0.188 23.661 18.857 1.00 87.81 91 TYR A CA 1
ATOM 692 C C . TYR A 1 91 ? 0.116 23.265 17.410 1.00 87.81 91 TYR A C 1
ATOM 694 O O . TYR A 1 91 ? 1.131 23.712 16.878 1.00 87.81 91 TYR A O 1
ATOM 702 N N . ALA A 1 92 ? -0.719 22.447 16.762 1.00 86.31 92 ALA A N 1
ATOM 703 C CA . ALA A 1 92 ? -0.591 22.118 15.341 1.00 86.31 92 ALA A CA 1
ATOM 704 C C . ALA A 1 92 ? -1.967 21.789 14.724 1.00 86.31 92 ALA A C 1
ATOM 706 O O . ALA A 1 92 ? -2.924 21.558 15.465 1.00 86.31 92 ALA A O 1
ATOM 707 N N . PRO A 1 93 ? -2.095 21.731 13.383 1.00 83.69 93 PRO A N 1
ATOM 708 C CA . PRO A 1 93 ? -3.348 21.351 12.733 1.00 83.69 93 PRO A CA 1
ATOM 709 C C . PRO A 1 93 ? -3.863 20.006 13.256 1.00 83.69 93 PRO A C 1
ATOM 711 O O . PRO A 1 93 ? -3.157 18.999 13.181 1.00 83.69 93 PRO A O 1
ATOM 714 N N . HIS A 1 94 ? -5.080 20.012 13.805 1.00 78.81 94 HIS A N 1
ATOM 715 C CA . HIS A 1 94 ? -5.729 18.858 14.445 1.00 78.81 94 HIS A CA 1
ATOM 716 C C . HIS A 1 94 ? -4.972 18.263 15.644 1.00 78.81 94 HIS A C 1
ATOM 718 O O . HIS A 1 94 ? -5.207 17.112 16.011 1.00 78.81 94 HIS A O 1
ATOM 724 N N . LYS A 1 95 ? -4.063 19.023 16.264 1.00 82.12 95 LYS A N 1
ATOM 725 C CA . LYS A 1 95 ? -3.358 18.603 17.475 1.00 82.12 95 LYS A CA 1
ATOM 726 C C . LYS A 1 95 ? -3.557 19.615 18.591 1.00 82.12 95 LYS A C 1
ATOM 728 O O . LYS A 1 95 ? -3.015 20.722 18.556 1.00 82.12 95 LYS A O 1
ATOM 733 N N . THR A 1 96 ? -4.257 19.153 19.614 1.00 85.62 96 THR A N 1
ATOM 734 C CA . THR A 1 96 ? -4.603 19.918 20.805 1.00 85.62 96 THR A CA 1
ATOM 735 C C . THR A 1 96 ? -4.092 19.190 22.042 1.00 85.62 96 THR A C 1
ATOM 737 O O . THR A 1 96 ? -3.966 17.964 22.048 1.00 85.62 96 THR A O 1
ATOM 740 N N . GLN A 1 97 ? -3.748 19.933 23.088 1.00 88.00 97 GLN A N 1
ATOM 741 C CA . GLN A 1 97 ? -3.424 19.379 24.405 1.00 88.00 97 GLN A CA 1
ATOM 742 C C . GLN A 1 97 ? -3.823 20.356 25.514 1.00 88.00 97 GLN A C 1
ATOM 744 O O . GLN A 1 97 ? -4.030 21.538 25.249 1.00 88.00 97 GLN A O 1
ATOM 749 N N . CYS A 1 98 ? -3.865 19.886 26.758 1.00 89.56 98 CYS A N 1
ATOM 750 C CA . CYS A 1 98 ? -4.209 20.706 27.913 1.00 89.56 98 CYS A CA 1
ATOM 751 C C . CYS A 1 98 ? -2.959 21.178 28.665 1.00 89.56 98 CYS A C 1
ATOM 753 O O . CYS A 1 98 ? -2.149 20.367 29.105 1.00 89.56 98 CYS A O 1
ATOM 755 N N . CYS A 1 99 ? -2.809 22.494 28.805 1.00 87.50 99 CYS A N 1
ATOM 756 C CA . CYS A 1 99 ? -1.728 23.136 29.544 1.00 87.50 99 CYS A CA 1
ATOM 757 C C . CYS A 1 99 ? -2.099 23.340 31.016 1.00 87.50 99 CYS A C 1
ATOM 759 O O . CYS A 1 99 ? -3.209 23.782 31.335 1.00 87.50 99 CYS A O 1
ATOM 761 N N . LEU A 1 100 ? -1.137 23.103 31.905 1.00 85.19 100 LEU A N 1
ATOM 762 C CA . LEU A 1 100 ? -1.222 23.412 33.330 1.00 85.19 100 LEU A CA 1
ATOM 763 C C . LEU A 1 100 ? -1.128 24.925 33.592 1.00 85.19 100 LEU A C 1
ATOM 765 O O . LEU A 1 100 ? -0.688 25.723 32.757 1.00 85.19 100 LEU A O 1
ATOM 769 N N . ALA A 1 101 ? -1.531 25.339 34.794 1.00 79.06 101 ALA A N 1
ATOM 770 C CA . ALA A 1 101 ? -1.407 26.723 35.234 1.00 79.06 101 ALA A CA 1
ATOM 771 C C . ALA A 1 101 ? 0.069 27.175 35.237 1.00 79.06 101 ALA A C 1
ATOM 773 O O . ALA A 1 101 ? 0.912 26.592 35.913 1.00 79.06 101 ALA A O 1
ATOM 774 N N . GLY A 1 102 ? 0.376 28.237 34.485 1.00 78.44 102 GLY A N 1
ATOM 775 C CA . GLY A 1 102 ? 1.740 28.768 34.329 1.00 78.44 102 GLY A CA 1
ATOM 776 C C . GLY A 1 102 ? 2.461 28.315 33.054 1.00 78.44 102 GLY A C 1
ATOM 777 O O . GLY A 1 102 ? 3.511 28.866 32.711 1.00 78.44 102 GLY A O 1
ATOM 778 N N . GLU A 1 103 ? 1.885 27.380 32.300 1.00 86.50 103 GLU A N 1
ATOM 779 C CA . GLU A 1 103 ? 2.382 27.015 30.977 1.00 86.50 103 GLU A CA 1
ATOM 780 C C . GLU A 1 103 ? 1.858 27.962 29.888 1.00 86.50 103 GLU A C 1
ATOM 782 O O . GLU A 1 103 ? 0.775 28.547 29.987 1.00 86.50 1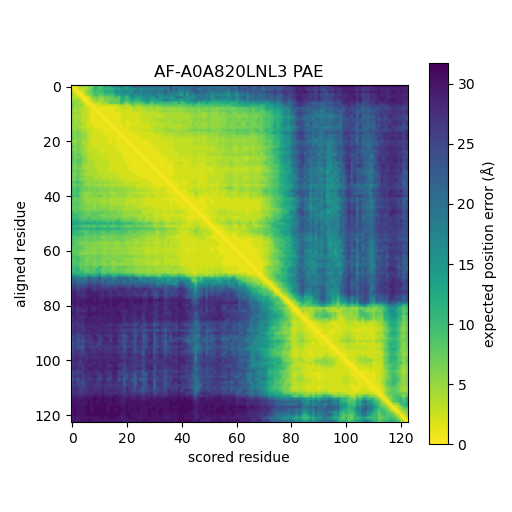03 GLU A O 1
ATOM 787 N N . ARG A 1 104 ? 2.641 28.117 28.816 1.00 87.00 104 ARG A N 1
ATOM 788 C CA . ARG A 1 104 ? 2.246 28.831 27.597 1.00 87.00 104 ARG A CA 1
ATOM 789 C C . ARG A 1 104 ? 2.215 27.891 26.406 1.00 87.00 104 ARG A C 1
ATOM 791 O O . ARG A 1 104 ? 3.102 27.056 26.256 1.00 87.00 104 ARG A O 1
ATOM 798 N N . CYS A 1 105 ? 1.218 28.076 25.548 1.00 90.56 105 CYS A N 1
ATOM 799 C CA . CYS A 1 105 ? 1.096 27.357 24.289 1.00 90.56 105 CYS A CA 1
ATOM 800 C C . CYS A 1 105 ? 2.059 27.954 23.253 1.00 90.56 105 CYS A C 1
ATOM 802 O O . CYS A 1 105 ? 1.934 29.126 22.896 1.00 90.56 105 CYS A O 1
ATOM 804 N N . ILE A 1 106 ? 3.035 27.169 22.792 1.00 90.88 106 ILE A N 1
ATOM 805 C CA . ILE A 1 106 ? 3.971 27.565 21.734 1.00 90.88 106 ILE A CA 1
ATOM 806 C C . ILE A 1 106 ? 3.583 26.839 20.433 1.00 90.88 106 ILE A C 1
ATOM 808 O O . ILE A 1 106 ? 3.519 25.605 20.437 1.00 90.88 106 ILE A O 1
ATOM 812 N N . PRO A 1 107 ? 3.366 27.554 19.311 1.00 91.12 107 PRO A N 1
ATOM 813 C CA . PRO A 1 107 ? 3.079 26.930 18.018 1.00 91.12 107 PRO A CA 1
ATOM 814 C C . PRO A 1 107 ? 4.127 25.877 17.633 1.00 91.12 107 PRO A C 1
ATOM 816 O O . PRO A 1 107 ? 5.324 26.098 17.803 1.00 91.12 107 PRO A O 1
ATOM 819 N N . ASN A 1 108 ? 3.678 24.728 17.124 1.00 90.06 108 ASN A N 1
ATOM 820 C CA . ASN A 1 108 ? 4.462 23.538 16.755 1.00 90.06 108 ASN A CA 1
ATOM 821 C C . ASN A 1 108 ? 5.268 22.874 17.887 1.00 90.06 108 ASN A C 1
ATOM 823 O O . ASN A 1 108 ? 6.013 21.929 17.638 1.00 90.06 108 ASN A O 1
ATOM 827 N N . VAL A 1 109 ? 5.130 23.343 19.126 1.00 90.38 109 VAL A N 1
ATOM 828 C CA . VAL A 1 109 ? 5.956 22.906 20.264 1.00 90.38 109 VAL A CA 1
ATOM 829 C C . VAL A 1 109 ? 5.090 22.415 21.419 1.00 90.38 109 VAL A C 1
ATOM 831 O O . VAL A 1 109 ? 5.425 21.420 22.069 1.00 90.38 109 VAL A O 1
ATOM 834 N N . GLY A 1 110 ? 3.981 23.103 21.677 1.00 89.56 110 GLY A N 1
ATOM 835 C CA . GLY A 1 110 ? 3.055 22.776 22.744 1.00 89.56 110 GLY A CA 1
ATOM 836 C C . GLY A 1 110 ? 3.224 23.582 24.032 1.00 89.56 110 GLY A C 1
ATOM 837 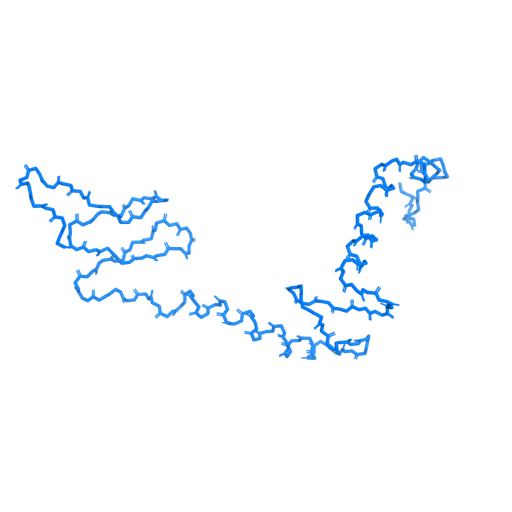O O . GLY A 1 110 ? 3.855 24.637 24.032 1.00 89.56 110 GLY A O 1
ATOM 838 N N . CYS A 1 111 ? 2.650 23.088 25.131 1.00 90.38 111 CYS A N 1
ATOM 839 C CA . CYS A 1 111 ? 2.725 23.702 26.453 1.00 90.38 111 CYS A CA 1
ATOM 840 C C . CYS A 1 111 ? 4.176 23.726 26.942 1.00 90.38 111 CYS A C 1
ATOM 842 O O . CYS A 1 111 ? 4.877 22.710 26.915 1.00 90.38 111 CYS A O 1
ATOM 844 N N . ARG A 1 112 ? 4.663 24.898 27.345 1.00 90.25 112 ARG A N 1
ATOM 845 C CA . ARG A 1 112 ? 5.974 25.061 27.976 1.00 90.25 112 ARG A CA 1
ATOM 846 C C . ARG A 1 112 ? 5.864 25.960 29.186 1.00 90.25 112 ARG A C 1
ATOM 848 O O . ARG A 1 112 ? 5.231 27.015 29.133 1.00 90.25 112 ARG A O 1
ATOM 855 N N . CYS A 1 113 ? 6.560 25.573 30.243 1.00 84.00 113 CYS A N 1
ATOM 856 C CA . CYS A 1 113 ? 6.727 26.410 31.413 1.00 84.00 113 CYS A CA 1
ATOM 857 C C . CYS A 1 113 ? 7.425 27.712 31.061 1.00 84.00 113 CYS A C 1
ATOM 859 O O . CYS A 1 113 ? 8.567 27.720 30.596 1.00 84.00 113 CYS A O 1
ATOM 861 N N . PHE A 1 114 ? 6.744 28.822 31.322 1.00 72.38 114 PHE A N 1
ATOM 862 C CA . PHE A 1 114 ? 7.393 30.115 31.302 1.00 72.38 114 PHE A CA 1
ATOM 863 C C . PHE A 1 114 ? 7.815 30.449 32.728 1.00 72.38 114 PHE A C 1
ATOM 865 O O . PHE A 1 114 ? 6.967 30.718 33.573 1.00 72.38 114 PHE A O 1
ATOM 872 N N . ASN A 1 115 ? 9.122 30.411 33.004 1.00 63.50 115 ASN A N 1
ATOM 873 C CA . ASN A 1 115 ? 9.653 30.819 34.302 1.00 63.50 115 ASN A CA 1
ATOM 874 C C . ASN A 1 115 ? 9.204 32.258 34.597 1.00 63.50 115 ASN A C 1
ATOM 876 O O . ASN A 1 115 ? 9.720 33.216 34.015 1.00 63.50 115 ASN A O 1
ATOM 880 N N . LEU A 1 116 ? 8.246 32.419 35.512 1.00 56.31 116 LEU A N 1
ATOM 881 C CA . LEU A 1 116 ? 8.024 33.701 36.163 1.00 56.31 116 LEU A CA 1
ATOM 882 C C . LEU A 1 116 ? 9.319 34.012 36.917 1.00 56.31 116 LEU A C 1
ATOM 884 O O . LEU A 1 116 ? 9.869 33.140 37.588 1.00 56.31 116 LEU A O 1
ATOM 888 N N . LYS A 1 117 ? 9.829 35.241 36.799 1.00 53.59 117 LYS A N 1
ATOM 889 C CA . LYS A 1 117 ? 11.139 35.669 37.332 1.00 53.59 117 LYS A CA 1
ATOM 890 C C . LYS A 1 117 ? 11.334 35.479 38.854 1.00 53.59 117 LYS A C 1
ATOM 892 O O . LYS A 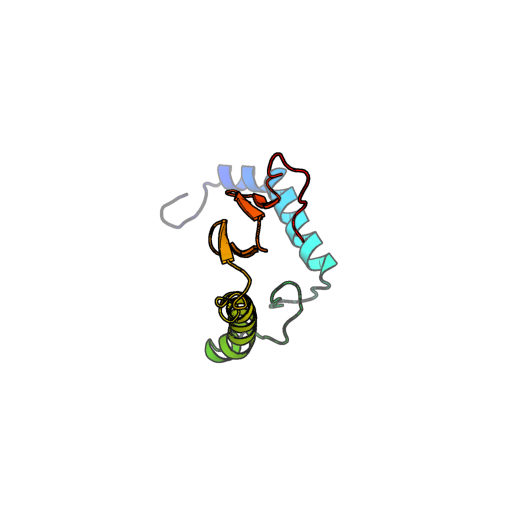1 117 ? 12.402 35.793 39.361 1.00 53.59 117 LYS A O 1
ATOM 897 N N . ASN A 1 118 ? 10.346 34.925 39.557 1.00 53.81 118 ASN A N 1
ATOM 898 C CA . ASN A 1 118 ? 10.313 34.733 41.003 1.00 53.81 118 ASN A CA 1
ATOM 899 C C . ASN A 1 118 ? 10.500 33.266 41.444 1.00 53.81 118 ASN A C 1
ATOM 901 O O . ASN A 1 118 ? 10.152 32.928 42.567 1.00 53.81 118 ASN A O 1
ATOM 905 N N . GLY A 1 119 ? 11.019 32.378 40.589 1.00 54.69 119 GLY A N 1
ATOM 906 C CA . GLY A 1 119 ? 11.386 31.012 41.002 1.00 54.69 119 GLY A CA 1
ATOM 907 C C . GLY A 1 119 ? 10.214 30.044 41.223 1.00 54.69 119 GLY A C 1
ATOM 908 O O . GLY A 1 119 ? 10.445 28.884 41.558 1.00 54.69 119 GLY A O 1
ATOM 909 N N . ASN A 1 120 ? 8.976 30.472 40.970 1.00 54.78 120 ASN A N 1
ATOM 910 C CA . ASN A 1 120 ? 7.825 29.576 40.924 1.00 54.78 120 ASN A CA 1
ATOM 911 C C . ASN A 1 120 ? 7.884 28.777 39.615 1.00 54.78 120 ASN A C 1
ATOM 913 O O . ASN A 1 120 ? 7.584 29.304 38.540 1.00 54.78 120 ASN A O 1
ATOM 917 N N . LYS A 1 121 ? 8.318 27.516 39.705 1.00 56.38 121 LYS A N 1
ATOM 918 C CA . LYS A 1 121 ? 8.142 26.531 38.631 1.00 56.38 121 LYS A CA 1
ATOM 919 C C . LYS A 1 121 ? 6.642 26.295 38.427 1.00 56.38 121 LYS A C 1
ATOM 921 O O . LYS A 1 121 ? 5.863 26.492 39.359 1.00 56.38 121 LYS A O 1
ATOM 926 N N . CYS A 1 122 ? 6.245 25.880 37.224 1.00 61.12 122 CYS A N 1
ATOM 927 C CA . CYS A 1 122 ? 4.929 25.263 37.055 1.00 61.12 122 CYS A CA 1
ATOM 928 C C . CYS A 1 122 ? 4.780 24.154 38.104 1.00 61.12 122 CYS A C 1
ATOM 930 O O . CYS A 1 122 ? 5.755 23.435 38.350 1.00 61.12 122 CYS A O 1
ATOM 932 N N . ALA A 1 123 ? 3.618 24.098 38.751 1.00 57.56 123 ALA A N 1
ATOM 933 C CA . ALA A 1 123 ? 3.303 23.073 39.741 1.00 57.56 123 ALA A CA 1
ATOM 934 C C . ALA A 1 123 ? 3.191 21.692 39.086 1.00 57.56 123 ALA A C 1
ATOM 936 O O . ALA A 1 123 ? 2.675 21.634 37.946 1.00 57.56 123 ALA A O 1
#

Sequence (123 aa):
IDKIGLVSKDKFLTGMASDDINDETRISWKYACSRGVVGTPTFFINGVVTSANSAWSLDDWKSVIDPILASNEKVSSQIKDCPPSQKECDYAPHKTQCCLAGERCIPNVGCRCFNLKNGNKCA

Mean predicted aligned error: 14.66 Å

Foldseek 3Di:
DDPVPDDPPVVVVCLVVDPVNVVVVVVVVVVCVVLVNDDPPWDDDPSHTDPDDPPDDPVNVCVPVVVVVVVVVVVQPDPPDDPPQWDWADQDVSDIDTEGPQWDHHHPPGTDHDDDPPPDTGD

Solvent-accessible surface area (backbone atoms only — not comparable to full-atom values): 7761 Å² total; per-residue (Å²): 105,50,100,84,71,46,65,54,70,67,59,46,55,53,50,76,70,31,67,68,58,49,49,54,51,49,50,54,51,51,51,39,55,80,69,70,60,88,64,83,86,74,47,64,60,97,88,39,84,45,96,62,58,96,80,64,49,73,65,59,51,44,70,63,49,49,61,59,55,53,57,61,50,60,75,75,73,75,80,85,74,49,58,96,75,36,43,78,30,77,22,45,94,98,39,70,47,66,24,54,67,59,42,43,71,35,77,79,73,30,65,40,72,56,77,48,96,79,76,56,66,61,125

Secondary structure (DSSP, 8-state):
--TTSPPPHHHHHHHHT-HHHHHHHHHHHHHHHHTT--SSS-EEETTEEE---TT--HHHHHHHHHHHHHHHHTTTSS-----TT-EEEEEETTEEEEEPTTEEEETTTEEEE---TTS----

pLDDT: mean 84.7, std 13.79, range [51.44, 98.06]

Radius of gyration: 26.78 Å; Cα contacts (8 Å, |Δi|>4): 108; chains: 1; bounding box: 38×53×72 Å